Protein AF-A0A3D0Z7E2-F1 (afdb_monomer)

Secondary structure (DSSP, 8-state):
--S-SSS-HHHHHHHHHHHHHHHS-TTHHHHHHHHHHHHHHHHS---S---

pLDDT: mean 86.97, std 15.63, range [37.25, 97.31]

Solvent-accessible surface area (backbone atoms only — not comparable to full-atom values): 3160 Å² total; per-residue (Å²): 96,89,86,46,84,89,48,56,56,68,59,56,48,52,52,53,30,54,50,25,64,74,75,50,55,90,66,44,25,64,50,49,48,54,54,50,52,52,52,47,62,72,68,48,72,87,67,91,78,81,125

Structure (mmCIF, N/CA/C/O backbone):
data_AF-A0A3D0Z7E2-F1
#
_entry.id   AF-A0A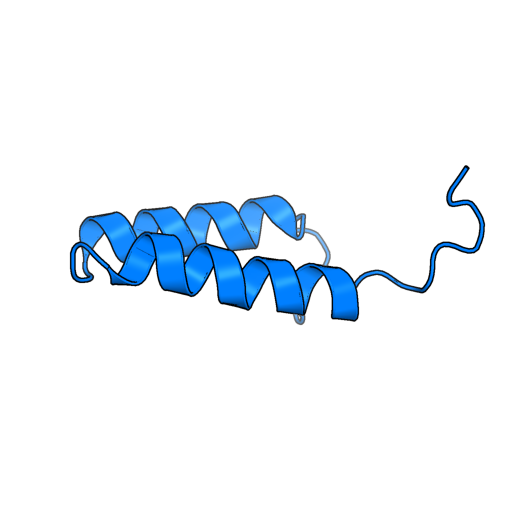3D0Z7E2-F1
#
loop_
_atom_site.group_PDB
_atom_site.id
_atom_site.type_symbol
_atom_site.label_atom_id
_atom_site.label_alt_id
_atom_site.label_comp_id
_atom_site.label_asym_id
_atom_site.label_entity_id
_atom_site.label_seq_id
_atom_site.pdbx_PDB_ins_code
_atom_site.Cartn_x
_atom_site.Cartn_y
_atom_site.Cartn_z
_atom_site.occupancy
_atom_site.B_iso_or_equiv
_atom_site.auth_seq_id
_atom_site.auth_comp_id
_atom_site.auth_asym_id
_atom_site.auth_atom_id
_atom_site.pdbx_PDB_model_num
ATOM 1 N N . MET A 1 1 ? 4.208 -2.794 -9.696 1.00 67.81 1 MET A N 1
ATOM 2 C CA . MET A 1 1 ? 4.950 -3.289 -8.498 1.00 67.81 1 MET A CA 1
ATOM 3 C C . MET A 1 1 ? 5.751 -4.587 -8.717 1.00 67.81 1 MET A C 1
ATOM 5 O O . MET A 1 1 ? 6.940 -4.565 -8.450 1.00 67.81 1 MET A O 1
ATOM 9 N N . ARG A 1 2 ? 5.177 -5.708 -9.199 1.00 74.56 2 ARG A N 1
ATOM 10 C CA . ARG A 1 2 ? 5.947 -6.935 -9.566 1.00 74.56 2 ARG A CA 1
ATOM 11 C C . ARG A 1 2 ? 5.646 -7.481 -10.972 1.00 74.56 2 ARG A C 1
ATOM 13 O O . ARG A 1 2 ? 6.554 -7.983 -11.618 1.00 74.56 2 ARG A O 1
ATOM 20 N N . PHE A 1 3 ? 4.400 -7.360 -11.439 1.00 82.00 3 PHE A N 1
ATOM 21 C CA . PHE A 1 3 ? 3.934 -7.952 -12.708 1.00 82.00 3 PHE A CA 1
ATOM 22 C C . PHE A 1 3 ? 3.485 -6.926 -13.760 1.00 82.00 3 PHE A C 1
ATOM 24 O O . PHE A 1 3 ? 3.419 -7.249 -14.936 1.00 82.00 3 PHE A O 1
ATOM 31 N N . MET A 1 4 ? 3.216 -5.690 -13.329 1.00 87.62 4 MET A N 1
ATOM 32 C CA . MET A 1 4 ? 2.898 -4.540 -14.182 1.00 87.62 4 MET A CA 1
ATOM 33 C C . MET A 1 4 ? 4.082 -3.574 -14.094 1.00 87.62 4 MET A C 1
ATOM 35 O O . MET A 1 4 ? 4.249 -2.926 -13.052 1.00 87.62 4 MET A O 1
ATOM 39 N N . GLN A 1 5 ? 4.960 -3.582 -15.101 1.00 86.75 5 GLN A N 1
ATOM 40 C CA . GLN A 1 5 ? 6.175 -2.744 -15.142 1.00 86.75 5 GLN A CA 1
ATOM 41 C C . GLN A 1 5 ? 5.937 -1.373 -15.786 1.00 86.75 5 GLN A C 1
ATOM 43 O O . GLN A 1 5 ? 6.694 -0.438 -15.553 1.00 86.75 5 GLN A O 1
ATOM 48 N N . ASP A 1 6 ? 4.864 -1.256 -16.556 1.00 92.88 6 ASP A N 1
ATOM 49 C CA . ASP A 1 6 ? 4.335 -0.036 -17.161 1.00 92.88 6 ASP A CA 1
ATOM 50 C C . ASP A 1 6 ? 3.676 0.903 -16.139 1.00 92.88 6 ASP A C 1
ATOM 52 O O . ASP A 1 6 ? 3.568 2.105 -16.374 1.00 92.88 6 ASP A O 1
ATOM 56 N N . ILE A 1 7 ? 3.265 0.370 -14.984 1.00 91.94 7 ILE A N 1
ATOM 57 C CA . ILE A 1 7 ? 2.657 1.149 -13.905 1.00 91.94 7 ILE A CA 1
ATOM 58 C C . ILE A 1 7 ? 3.735 1.550 -12.890 1.00 91.94 7 ILE A C 1
ATOM 60 O O . ILE A 1 7 ? 4.327 0.665 -12.254 1.00 91.94 7 ILE A O 1
ATOM 64 N N . PRO A 1 8 ? 3.945 2.861 -12.651 1.00 91.50 8 PRO A N 1
ATOM 65 C CA . PRO A 1 8 ? 4.876 3.326 -11.636 1.00 91.50 8 PRO A CA 1
ATOM 66 C C . PRO A 1 8 ? 4.564 2.744 -10.257 1.00 91.50 8 PRO A C 1
ATOM 68 O O . PRO A 1 8 ? 3.408 2.593 -9.847 1.00 91.50 8 PRO A O 1
ATOM 71 N N . LEU A 1 9 ? 5.629 2.451 -9.517 1.00 91.56 9 LEU A N 1
ATOM 72 C CA . LEU A 1 9 ? 5.561 1.873 -8.181 1.00 91.56 9 LEU A CA 1
ATOM 73 C C . LEU A 1 9 ? 4.691 2.717 -7.239 1.00 91.56 9 LEU A C 1
ATOM 75 O O . LEU A 1 9 ? 3.783 2.189 -6.605 1.00 91.56 9 LEU A O 1
ATOM 79 N N . SER A 1 10 ? 4.921 4.030 -7.228 1.00 92.94 10 SER A N 1
ATOM 80 C CA . SER A 1 10 ? 4.195 5.008 -6.411 1.00 92.94 10 SER A CA 1
ATOM 81 C C . SER A 1 10 ? 2.695 5.045 -6.704 1.00 92.94 10 SER A C 1
ATOM 83 O O . SER A 1 10 ? 1.897 5.136 -5.776 1.00 92.94 10 SER A O 1
ATOM 85 N N . VAL A 1 11 ? 2.299 4.904 -7.973 1.00 95.75 11 VAL A N 1
ATOM 86 C CA . VAL A 1 11 ? 0.884 4.848 -8.373 1.00 95.75 11 VAL A CA 1
ATOM 87 C C . VAL A 1 11 ? 0.221 3.611 -7.775 1.00 95.75 11 VAL A C 1
ATOM 89 O O . VAL A 1 11 ? -0.823 3.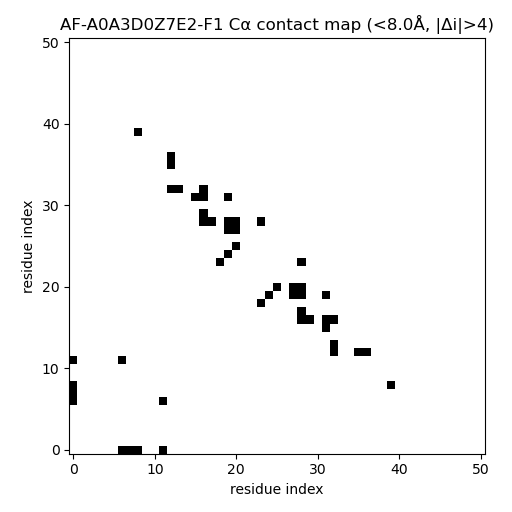723 -7.145 1.00 95.75 11 VAL A O 1
ATOM 92 N N . SER A 1 12 ? 0.864 2.441 -7.881 1.00 95.38 12 SER A N 1
ATOM 93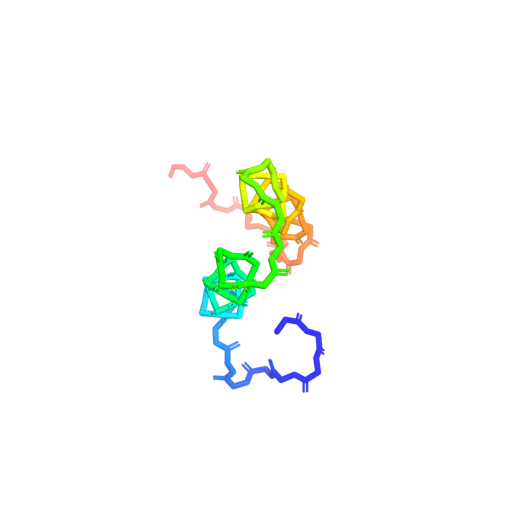 C CA . SER A 1 12 ? 0.331 1.204 -7.284 1.00 95.38 12 SER A CA 1
ATOM 94 C C . SER A 1 12 ? 0.146 1.319 -5.763 1.00 95.38 12 SER A C 1
ATOM 96 O O . SER A 1 12 ? -0.827 0.796 -5.226 1.00 95.38 12 SER A O 1
ATOM 98 N N . ILE A 1 13 ? 1.071 1.996 -5.071 1.00 95.62 13 ILE A N 1
ATOM 99 C CA . ILE A 1 13 ? 0.986 2.223 -3.619 1.00 95.62 13 ILE A CA 1
ATOM 100 C C . ILE A 1 13 ? -0.186 3.146 -3.286 1.00 95.62 13 ILE A C 1
ATOM 102 O O . ILE A 1 13 ? -0.988 2.808 -2.418 1.00 95.62 13 ILE A O 1
ATOM 106 N N . ASN A 1 14 ? -0.308 4.277 -3.984 1.00 96.75 14 ASN A N 1
ATOM 107 C CA . ASN A 1 14 ? -1.378 5.241 -3.734 1.00 96.75 14 ASN A CA 1
ATOM 108 C C . ASN A 1 14 ? -2.762 4.611 -3.930 1.00 96.75 14 ASN A C 1
ATOM 110 O O . ASN A 1 14 ? -3.615 4.751 -3.058 1.00 96.75 14 ASN A O 1
ATOM 114 N N . GLU A 1 15 ? -2.967 3.851 -5.010 1.00 97.00 15 GLU A N 1
ATOM 115 C CA . GLU A 1 15 ? -4.248 3.176 -5.252 1.00 97.00 15 GLU A CA 1
ATOM 116 C C . GLU A 1 15 ? -4.565 2.135 -4.171 1.00 97.00 15 GLU A C 1
ATOM 118 O O . GLU A 1 15 ? -5.704 2.034 -3.717 1.00 97.00 15 GLU A O 1
ATOM 123 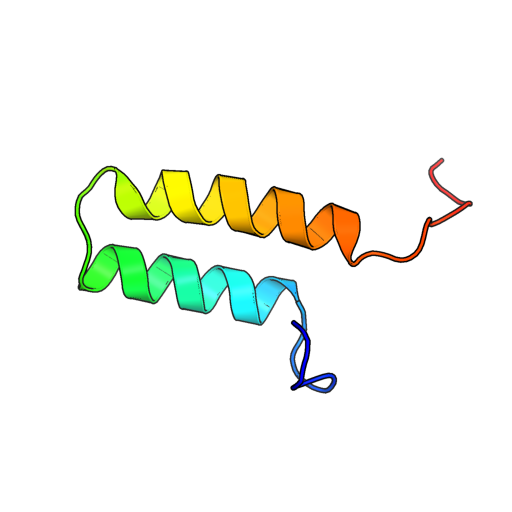N N . ALA A 1 16 ? -3.562 1.392 -3.691 1.00 96.31 16 ALA A N 1
ATOM 124 C CA . ALA A 1 16 ? -3.758 0.461 -2.581 1.00 96.31 16 ALA A CA 1
ATOM 125 C C . ALA A 1 16 ? -4.185 1.188 -1.291 1.00 96.31 16 ALA A C 1
ATOM 127 O O . ALA A 1 16 ? -5.092 0.726 -0.596 1.00 96.31 16 ALA A O 1
ATOM 128 N N . VAL A 1 17 ? -3.583 2.345 -0.994 1.00 97.00 17 VAL A N 1
ATOM 129 C CA . VAL A 1 17 ? -3.941 3.170 0.171 1.00 97.00 17 VAL A CA 1
ATOM 130 C C . VAL A 1 17 ? -5.358 3.738 0.038 1.00 97.00 17 VAL A C 1
ATOM 132 O O . VAL A 1 17 ? -6.119 3.684 1.004 1.00 97.00 17 VAL A O 1
ATOM 135 N N . GLU A 1 18 ? -5.752 4.235 -1.136 1.00 97.31 18 GLU A N 1
ATOM 136 C CA . GLU A 1 18 ? -7.111 4.750 -1.370 1.00 97.31 18 GLU A CA 1
ATOM 137 C C . GLU A 1 18 ? -8.179 3.647 -1.281 1.00 97.31 18 GLU A C 1
ATOM 139 O O . GLU A 1 18 ? -9.250 3.858 -0.705 1.00 97.31 18 GLU A O 1
ATOM 144 N N . ILE A 1 19 ? -7.877 2.434 -1.756 1.00 97.12 19 ILE A N 1
ATOM 145 C CA . ILE A 1 19 ? -8.744 1.262 -1.568 1.00 97.12 19 ILE A CA 1
ATOM 146 C C . ILE A 1 19 ? -8.904 0.946 -0.074 1.00 97.12 19 ILE A C 1
ATOM 148 O O . ILE A 1 19 ? -10.029 0.734 0.385 1.00 97.12 19 ILE A O 1
ATOM 152 N N . CYS A 1 20 ? -7.818 0.965 0.704 1.00 97.19 20 CYS A N 1
ATOM 153 C CA . CYS A 1 20 ? -7.880 0.753 2.152 1.00 97.19 20 CYS A CA 1
ATOM 154 C C . CYS A 1 20 ? -8.685 1.836 2.872 1.00 97.19 20 CYS A C 1
ATOM 156 O O . CYS A 1 20 ? -9.491 1.500 3.730 1.00 97.19 20 CYS A O 1
ATOM 158 N N . LYS A 1 21 ? -8.558 3.113 2.497 1.00 96.00 21 LYS A N 1
ATOM 159 C CA . LYS A 1 21 ? -9.401 4.181 3.067 1.00 96.00 21 LYS A CA 1
ATOM 160 C C . LYS A 1 21 ? -10.891 3.958 2.806 1.00 96.00 21 LYS A C 1
ATOM 162 O O . LYS A 1 21 ? -11.721 4.362 3.613 1.00 96.00 21 LYS A O 1
ATOM 167 N N . LYS A 1 22 ? -11.237 3.348 1.668 1.00 97.31 22 LYS A N 1
ATOM 168 C CA . LYS A 1 22 ? -12.631 3.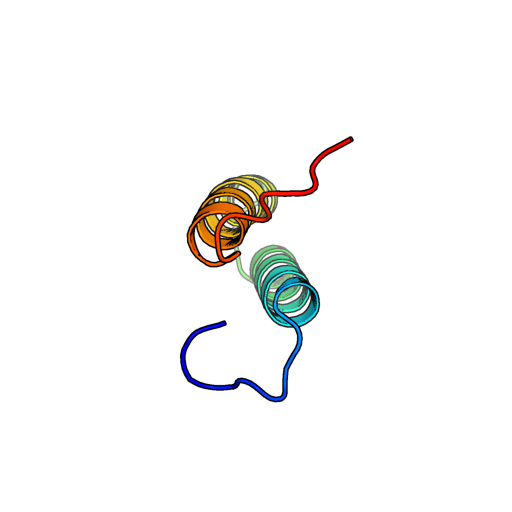122 1.272 1.00 97.31 22 LYS A CA 1
ATOM 169 C C . LYS A 1 22 ? -13.260 1.888 1.921 1.00 97.31 22 LYS A C 1
ATOM 171 O O . LYS A 1 22 ? -14.470 1.886 2.141 1.00 97.31 22 LYS A O 1
ATOM 176 N N . TYR A 1 23 ? -12.475 0.840 2.171 1.00 97.19 23 TYR A N 1
ATOM 177 C CA . TYR A 1 23 ? -13.004 -0.472 2.57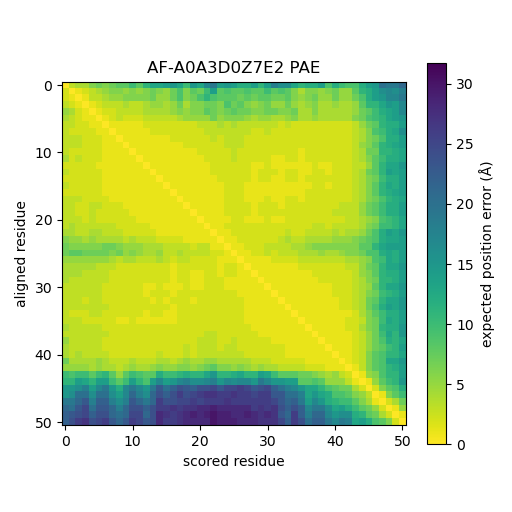0 1.00 97.19 23 TYR A CA 1
ATOM 178 C C . TYR A 1 23 ? -12.376 -1.073 3.837 1.00 97.19 23 TYR A C 1
ATOM 180 O O . TYR A 1 23 ? -12.872 -2.091 4.315 1.00 97.19 23 TYR A O 1
ATOM 188 N N . GLY A 1 24 ? -11.297 -0.492 4.359 1.00 94.56 24 GLY A N 1
ATOM 189 C CA . GLY A 1 24 ? -10.620 -0.914 5.587 1.00 94.56 24 GLY A CA 1
ATOM 190 C C . GLY A 1 24 ? -11.031 -0.095 6.812 1.00 94.56 24 GLY A C 1
ATOM 191 O O . GLY A 1 24 ? -11.916 0.760 6.751 1.00 94.56 24 GLY A O 1
ATOM 192 N N . GLY A 1 25 ? -10.378 -0.375 7.936 1.00 93.50 25 GLY A N 1
ATOM 193 C CA . GLY A 1 25 ? -10.468 0.410 9.163 1.00 93.50 25 GLY A CA 1
ATOM 194 C C . GLY A 1 25 ? -9.594 1.668 9.132 1.00 93.50 25 GLY A C 1
ATOM 195 O O . GLY A 1 25 ? -8.709 1.819 8.290 1.00 93.50 25 GLY A O 1
ATOM 196 N N . GLU A 1 26 ? -9.815 2.568 10.094 1.00 91.44 26 GLU A N 1
ATOM 197 C CA . GLU A 1 26 ? -9.089 3.848 10.197 1.00 91.44 26 GLU A CA 1
ATOM 198 C C . GLU A 1 26 ? -7.563 3.667 10.294 1.00 91.44 26 GLU A C 1
ATOM 200 O O . GLU A 1 26 ? -6.803 4.491 9.783 1.00 91.44 26 GLU A O 1
ATOM 205 N N . GLU A 1 27 ? -7.110 2.560 10.886 1.00 96.12 27 GLU A N 1
ATOM 206 C CA . GLU A 1 27 ? -5.687 2.257 11.086 1.00 96.12 27 GLU A CA 1
ATOM 207 C C . GLU A 1 27 ? -5.048 1.513 9.897 1.00 96.12 27 GLU A C 1
ATOM 209 O O . GLU A 1 27 ? -3.821 1.452 9.784 1.00 96.12 27 GLU A O 1
ATOM 214 N N . ASP A 1 28 ? -5.848 0.992 8.962 1.00 96.44 28 ASP A N 1
ATOM 215 C CA . ASP A 1 28 ? -5.347 0.145 7.873 1.00 96.44 28 ASP A CA 1
ATOM 216 C C . ASP A 1 28 ? -4.615 0.963 6.805 1.00 96.44 28 ASP A C 1
ATOM 218 O O . ASP A 1 28 ? -3.570 0.550 6.304 1.00 96.44 28 ASP A O 1
ATOM 222 N N . ALA A 1 29 ? -5.129 2.147 6.460 1.00 96.50 29 ALA A N 1
ATOM 223 C CA . ALA A 1 29 ? -4.511 3.023 5.465 1.00 96.50 29 ALA A CA 1
ATOM 224 C C . ALA A 1 29 ? -3.079 3.469 5.843 1.00 96.50 29 ALA A C 1
ATOM 226 O O . ALA A 1 29 ? -2.176 3.301 5.015 1.00 96.50 29 ALA A O 1
ATOM 227 N N . PRO A 1 30 ? -2.811 4.002 7.057 1.00 96.94 30 PRO A N 1
ATOM 228 C CA . PRO A 1 30 ? -1.446 4.342 7.460 1.00 96.94 30 PRO A CA 1
ATOM 229 C C . PRO A 1 30 ? -0.549 3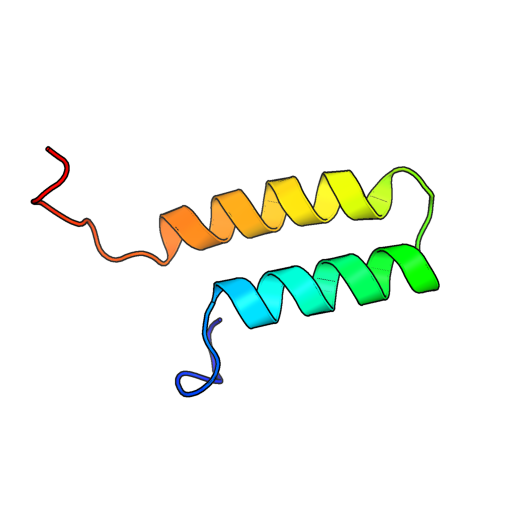.104 7.608 1.00 96.94 30 PRO A C 1
ATOM 231 O O . PRO A 1 30 ? 0.623 3.165 7.226 1.00 96.94 30 PRO A O 1
ATOM 234 N N . TYR A 1 31 ? -1.087 1.975 8.086 1.00 97.31 31 TYR A N 1
ATOM 235 C CA . TYR A 1 31 ? -0.345 0.715 8.177 1.00 97.31 31 TYR A CA 1
ATOM 236 C C . TYR A 1 31 ? 0.123 0.224 6.797 1.00 97.31 31 TYR A C 1
ATOM 238 O O . TYR A 1 31 ? 1.317 -0.007 6.583 1.00 97.31 31 TYR A O 1
ATOM 246 N N . ILE A 1 32 ? -0.796 0.137 5.832 1.00 96.62 32 ILE A N 1
ATOM 247 C CA . ILE A 1 32 ? -0.506 -0.297 4.460 1.00 96.62 32 ILE A CA 1
ATOM 248 C C . ILE A 1 32 ? 0.474 0.651 3.776 1.00 96.62 32 ILE A C 1
ATOM 250 O O . ILE A 1 32 ? 1.408 0.183 3.124 1.00 96.62 32 ILE A O 1
ATOM 254 N N . ASN A 1 33 ? 0.332 1.963 3.972 1.00 96.12 33 ASN A N 1
ATOM 255 C CA . ASN A 1 33 ? 1.285 2.934 3.441 1.00 96.12 33 ASN A CA 1
ATOM 256 C C . ASN A 1 33 ? 2.718 2.673 3.955 1.00 96.12 33 ASN A C 1
ATOM 258 O O . ASN A 1 33 ? 3.671 2.683 3.174 1.00 96.12 33 ASN A O 1
ATOM 262 N N . GLY A 1 34 ? 2.879 2.366 5.248 1.00 96.81 34 GLY A N 1
ATOM 263 C CA . GLY A 1 34 ? 4.180 2.031 5.839 1.00 96.81 34 GLY A CA 1
ATOM 264 C C . GLY A 1 34 ? 4.781 0.719 5.313 1.00 96.81 34 GLY A C 1
ATOM 265 O O . GLY A 1 34 ? 5.966 0.669 4.958 1.00 96.81 34 GLY A O 1
ATOM 266 N N . VAL A 1 35 ? 3.966 -0.336 5.211 1.00 97.19 35 VAL A N 1
ATOM 267 C CA . VAL A 1 35 ? 4.395 -1.639 4.670 1.00 97.19 35 VAL A CA 1
ATOM 268 C C . VAL A 1 35 ? 4.802 -1.508 3.203 1.00 97.19 35 VAL A C 1
ATOM 270 O O . VAL A 1 35 ? 5.906 -1.911 2.829 1.00 97.19 35 VAL A O 1
ATOM 273 N N . LEU A 1 36 ? 3.951 -0.906 2.371 1.00 95.56 36 LEU A N 1
ATOM 274 C CA . LEU A 1 36 ? 4.210 -0.763 0.939 1.00 95.56 36 LEU A CA 1
ATOM 275 C C . LEU A 1 36 ? 5.370 0.191 0.645 1.00 95.56 36 LEU A C 1
ATOM 277 O O . LEU A 1 36 ? 6.127 -0.063 -0.290 1.00 95.56 36 LEU A O 1
ATOM 281 N N . GLY A 1 37 ? 5.574 1.227 1.463 1.00 95.00 37 GLY A N 1
ATOM 282 C CA . GLY A 1 37 ? 6.767 2.071 1.387 1.00 95.00 37 GLY A CA 1
ATOM 283 C C . GLY A 1 37 ? 8.059 1.307 1.702 1.00 95.00 37 GLY A C 1
ATOM 284 O O . GLY A 1 37 ? 9.083 1.534 1.063 1.00 95.00 37 GLY A O 1
ATOM 285 N N . SER A 1 38 ? 8.020 0.347 2.630 1.00 95.25 38 SER A N 1
ATOM 286 C CA . SER A 1 38 ? 9.173 -0.525 2.906 1.00 95.25 38 SER A CA 1
ATOM 287 C C . SER A 1 38 ? 9.437 -1.493 1.752 1.00 95.25 38 SER A C 1
ATOM 289 O O . SER A 1 38 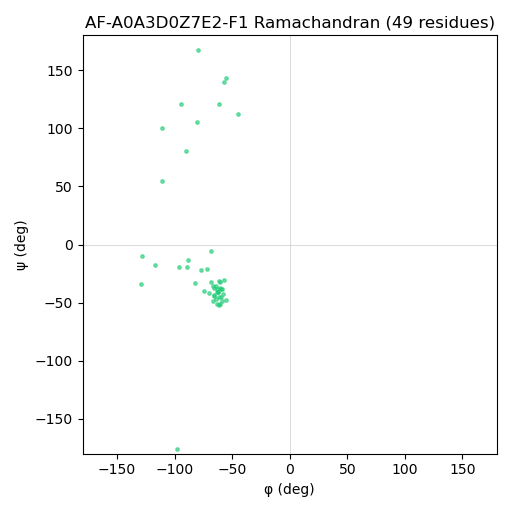? 10.581 -1.670 1.341 1.00 95.25 38 SER A O 1
ATOM 291 N N . VAL A 1 39 ? 8.378 -2.068 1.172 1.00 92.44 39 VAL A N 1
ATOM 292 C CA . VAL A 1 39 ? 8.479 -2.893 -0.043 1.00 92.44 39 VAL A CA 1
ATOM 293 C C . VAL A 1 39 ? 9.036 -2.080 -1.210 1.00 92.44 39 VAL A C 1
ATOM 295 O O . VAL A 1 39 ? 9.829 -2.610 -1.982 1.00 92.44 39 VAL A O 1
ATOM 298 N N . ALA A 1 40 ? 8.669 -0.801 -1.326 1.00 91.56 40 ALA A N 1
ATOM 299 C CA . ALA A 1 40 ? 9.155 0.067 -2.388 1.00 91.56 40 ALA A CA 1
ATOM 300 C C . ALA A 1 40 ? 10.683 0.181 -2.375 1.00 91.56 40 ALA A C 1
ATOM 302 O O . ALA A 1 40 ? 11.320 -0.093 -3.387 1.00 91.56 40 ALA A O 1
ATOM 303 N N . LYS A 1 41 ? 11.259 0.451 -1.198 1.00 90.62 41 LYS A N 1
ATOM 304 C CA . LYS A 1 41 ? 12.713 0.535 -0.986 1.00 90.62 41 LYS A CA 1
ATOM 305 C C . LYS A 1 41 ? 13.451 -0.767 -1.294 1.00 90.62 41 LYS A C 1
ATOM 307 O O . LYS A 1 41 ? 14.597 -0.735 -1.707 1.00 90.62 41 LYS A O 1
ATOM 312 N N . LEU A 1 42 ? 12.808 -1.917 -1.078 1.00 89.00 42 LEU A N 1
ATOM 313 C CA . LEU A 1 42 ? 13.389 -3.228 -1.396 1.00 89.00 42 LEU A CA 1
ATOM 314 C C . LEU A 1 42 ? 13.351 -3.556 -2.895 1.00 89.00 42 LEU A C 1
ATOM 316 O O . LEU A 1 42 ? 14.056 -4.458 -3.342 1.00 89.00 42 LEU A O 1
ATOM 320 N N . LEU A 1 43 ? 12.461 -2.906 -3.648 1.00 84.31 43 LEU A N 1
ATOM 321 C CA . LEU A 1 43 ? 12.293 -3.106 -5.087 1.00 84.31 43 LEU A CA 1
ATOM 322 C C . LEU A 1 43 ? 13.057 -2.076 -5.916 1.00 84.31 43 LEU A C 1
ATOM 324 O O . LEU A 1 43 ? 13.287 -2.321 -7.100 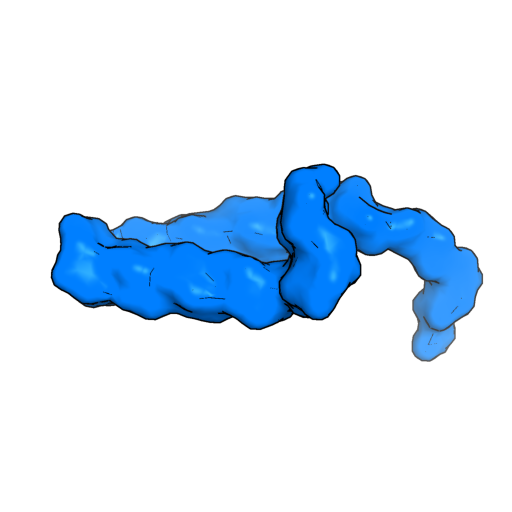1.00 84.31 43 LEU A O 1
ATOM 328 N N . GLU A 1 44 ? 13.432 -0.947 -5.318 1.00 76.31 44 GLU A N 1
ATOM 329 C CA . GLU A 1 44 ? 14.418 -0.055 -5.905 1.00 76.31 44 GLU A CA 1
ATOM 330 C C . GLU A 1 44 ? 15.741 -0.830 -6.031 1.00 76.31 44 GLU A C 1
ATOM 332 O O . GLU A 1 44 ? 16.236 -1.358 -5.032 1.00 76.31 44 GLU A O 1
ATOM 337 N N . PRO A 1 45 ? 16.306 -0.978 -7.246 1.00 63.25 45 PRO A N 1
ATOM 338 C CA . PRO A 1 45 ? 17.679 -1.448 -7.367 1.00 63.25 45 PRO A CA 1
ATOM 339 C C . PRO A 1 45 ? 18.553 -0.481 -6.567 1.00 63.25 45 PRO A C 1
ATOM 341 O O . PRO A 1 45 ? 18.277 0.718 -6.602 1.00 63.25 45 PRO A O 1
ATOM 344 N N . GLU A 1 46 ? 19.554 -0.984 -5.830 1.00 56.12 46 GLU A N 1
ATOM 345 C CA . GLU A 1 46 ? 20.494 -0.117 -5.110 1.00 56.12 46 GLU A CA 1
ATOM 346 C C . GLU A 1 46 ? 20.919 1.010 -6.050 1.00 56.12 46 GLU A C 1
ATOM 348 O O . GLU A 1 46 ? 21.530 0.754 -7.085 1.00 56.12 46 GLU A O 1
ATOM 353 N N . ASN A 1 47 ? 20.510 2.238 -5.738 1.00 51.84 47 ASN A N 1
ATOM 354 C CA . ASN A 1 47 ? 20.987 3.411 -6.435 1.00 51.84 47 ASN A CA 1
ATOM 355 C C . ASN A 1 47 ? 22.351 3.731 -5.810 1.00 51.84 47 ASN A C 1
ATOM 357 O O . ASN A 1 47 ? 22.369 4.202 -4.671 1.00 51.84 47 ASN A O 1
ATOM 361 N N . PRO A 1 48 ? 23.491 3.467 -6.478 1.00 51.62 48 PRO A N 1
ATOM 362 C CA . PRO A 1 48 ? 24.794 3.834 -5.931 1.00 51.62 48 PRO A CA 1
ATOM 363 C C . PRO A 1 48 ? 24.998 5.361 -5.884 1.00 51.62 48 PRO A C 1
ATOM 365 O O . PRO A 1 48 ? 25.998 5.814 -5.341 1.00 51.62 48 PRO A O 1
ATOM 368 N N . GLU A 1 49 ? 24.067 6.155 -6.421 1.00 51.75 49 GLU A N 1
ATOM 369 C CA . GLU A 1 49 ? 24.147 7.617 -6.518 1.00 51.75 49 GLU A CA 1
ATOM 370 C C . GLU A 1 49 ? 23.127 8.311 -5.599 1.00 51.75 49 GLU A C 1
ATOM 372 O O . GLU A 1 49 ? 22.291 9.101 -6.035 1.00 51.75 49 GLU A O 1
ATOM 377 N N . GLY A 1 50 ? 23.165 7.979 -4.309 1.00 48.38 50 GLY A N 1
ATOM 378 C CA . GLY A 1 50 ? 22.563 8.804 -3.263 1.00 48.38 50 GLY A CA 1
ATOM 379 C C . GLY A 1 50 ? 23.571 9.819 -2.723 1.00 48.38 50 GLY A C 1
ATOM 380 O O . GLY A 1 50 ? 24.159 9.566 -1.673 1.00 48.38 50 GLY A O 1
ATOM 381 N N . GLU A 1 51 ? 23.760 10.936 -3.435 1.00 37.25 51 GLU A N 1
ATOM 382 C CA . GLU A 1 51 ? 24.169 12.229 -2.849 1.00 37.25 51 GLU A CA 1
ATOM 383 C C . GLU A 1 51 ? 22.938 13.131 -2.678 1.00 37.25 51 GLU A C 1
ATOM 385 O O . GLU A 1 51 ? 22.115 13.198 -3.622 1.00 37.25 51 GLU A O 1
#

Mean predicted aligned error: 5.8 Å

Foldseek 3Di:
DPPCPVDDLVNVQVVVLVVCVVPHDPVVSVVSNVVSVVVVVVPPDPPPPDD

Nearest PDB structures (foldseek):
  7qj6-assembly1_j  TM=6.583E-01  e=9.469E+00  Homo sapiens

Sequence (51 aa):
MRFMQDIPLSVSINEAVEICKKYGGEEDAPYINGVLGSVAKLLEPENPEGE

Radius of gyration: 12.67 Å; Cα contacts (8 Å, |Δi|>4): 25; chains: 1; bounding box: 38×20×28 Å